Protein AF-A0A4P9Z983-F1 (afdb_monomer_lite)

pLDDT: mean 76.2, std 17.09, range [39.03, 95.5]

Organism: NCBI:txid27322

Structure (mmCIF, N/CA/C/O backbone):
data_AF-A0A4P9Z983-F1
#
_entry.id   AF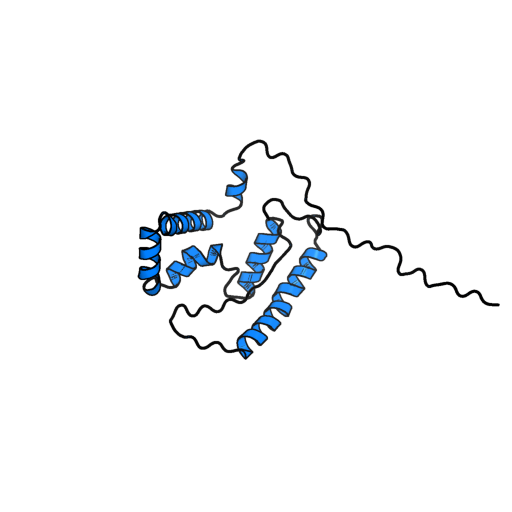-A0A4P9Z983-F1
#
loop_
_atom_site.group_PDB
_atom_site.id
_atom_site.type_symbol
_atom_site.label_atom_id
_atom_site.label_alt_id
_atom_site.label_comp_id
_atom_site.label_asym_id
_atom_site.label_entity_id
_atom_site.label_seq_id
_atom_site.pdbx_PDB_ins_code
_atom_site.Cartn_x
_atom_site.Cartn_y
_atom_site.Cartn_z
_atom_site.occupancy
_atom_site.B_iso_or_equiv
_atom_site.auth_seq_id
_atom_site.auth_comp_id
_atom_site.auth_asym_id
_atom_site.auth_atom_id
_atom_site.pdbx_PDB_model_num
ATOM 1 N N . MET A 1 1 ? -63.988 -16.733 -5.790 1.00 39.03 1 MET A N 1
ATOM 2 C CA . MET A 1 1 ? -62.713 -17.478 -5.628 1.00 39.03 1 MET A CA 1
ATOM 3 C C . MET A 1 1 ? -61.819 -17.042 -6.782 1.00 39.03 1 MET A C 1
ATOM 5 O O . MET A 1 1 ? -62.292 -17.115 -7.896 1.00 39.03 1 MET A O 1
ATOM 9 N N . SER A 1 2 ? -60.617 -16.489 -6.663 1.00 41.75 2 SER A N 1
ATOM 10 C CA . SER A 1 2 ? -59.683 -16.289 -5.558 1.00 41.75 2 SER A CA 1
ATOM 11 C C . SER A 1 2 ? -58.931 -14.974 -5.827 1.00 41.75 2 SER A C 1
ATOM 13 O O . SER A 1 2 ? -58.562 -14.690 -6.964 1.00 41.75 2 SER A O 1
ATOM 15 N N . SER A 1 3 ? -58.760 -14.163 -4.784 1.00 39.66 3 SER A N 1
ATOM 16 C CA . SER A 1 3 ? -58.059 -12.879 -4.794 1.00 39.66 3 SER A CA 1
ATOM 17 C C . SER A 1 3 ? -56.552 -13.102 -4.930 1.00 39.66 3 SER A C 1
ATOM 19 O O . SER A 1 3 ? -55.942 -13.719 -4.059 1.00 39.66 3 SER A O 1
ATOM 21 N N . ASN A 1 4 ? -55.942 -12.550 -5.978 1.00 44.91 4 ASN A N 1
ATOM 22 C CA . ASN A 1 4 ? -54.494 -12.534 -6.158 1.00 44.91 4 ASN A CA 1
ATOM 23 C C . ASN A 1 4 ? -53.888 -11.482 -5.209 1.00 44.91 4 ASN A C 1
ATOM 25 O O . ASN A 1 4 ? -54.002 -10.283 -5.456 1.00 44.91 4 ASN A O 1
ATOM 29 N N . LYS A 1 5 ? -53.321 -11.910 -4.074 1.00 44.22 5 LYS A N 1
ATOM 30 C CA . LYS A 1 5 ? -52.575 -11.022 -3.168 1.00 44.22 5 LYS A CA 1
ATOM 31 C C . LYS A 1 5 ? -51.132 -10.896 -3.673 1.00 44.22 5 LYS A C 1
ATOM 33 O O . LYS A 1 5 ? -50.443 -11.915 -3.711 1.00 44.22 5 LYS A O 1
ATOM 38 N N . PRO A 1 6 ? -50.637 -9.696 -4.019 1.00 40.16 6 PRO A N 1
ATOM 39 C CA . PRO A 1 6 ? -49.218 -9.513 -4.273 1.00 40.16 6 PRO A CA 1
ATOM 40 C C . PRO A 1 6 ? -48.410 -9.673 -2.978 1.00 40.16 6 PRO A C 1
ATOM 42 O O . PRO A 1 6 ? -48.787 -9.212 -1.900 1.00 40.16 6 PRO A O 1
ATOM 45 N N . ASN A 1 7 ? -47.300 -10.386 -3.135 1.00 43.25 7 ASN A N 1
ATOM 46 C CA . ASN A 1 7 ? -46.375 -10.869 -2.123 1.00 43.25 7 ASN A CA 1
ATOM 47 C C . ASN A 1 7 ? -45.709 -9.696 -1.370 1.00 43.25 7 ASN A C 1
ATOM 49 O O . ASN A 1 7 ? -44.891 -8.970 -1.931 1.00 43.25 7 ASN A O 1
ATOM 53 N N . SER A 1 8 ? -46.053 -9.500 -0.097 1.00 42.09 8 SER A N 1
ATOM 54 C CA . SER A 1 8 ? -45.668 -8.341 0.724 1.00 42.09 8 SER A CA 1
ATOM 55 C C . SER A 1 8 ? -44.275 -8.434 1.375 1.00 42.09 8 SER A C 1
ATOM 57 O O . SER A 1 8 ? -44.054 -7.828 2.419 1.00 42.09 8 SER A O 1
ATOM 59 N N . TYR A 1 9 ? -43.322 -9.170 0.792 1.00 41.03 9 TYR A N 1
ATOM 60 C CA . TYR A 1 9 ? -41.984 -9.376 1.386 1.00 41.03 9 TYR A CA 1
ATOM 61 C C . TYR A 1 9 ? -40.867 -8.487 0.810 1.00 41.03 9 TYR A C 1
ATOM 63 O O . TYR A 1 9 ? -39.710 -8.653 1.181 1.00 41.03 9 TYR A O 1
ATOM 71 N N . LEU A 1 10 ? -41.185 -7.527 -0.066 1.00 42.94 10 LEU A N 1
ATOM 72 C CA . LEU A 1 10 ? -40.202 -6.570 -0.610 1.00 42.94 10 LEU A CA 1
ATOM 73 C C . LEU A 1 10 ? -40.388 -5.133 -0.107 1.00 42.94 10 LEU A C 1
ATOM 75 O O . LEU A 1 10 ? -39.680 -4.227 -0.540 1.00 42.94 10 LEU A O 1
ATOM 79 N N . ALA A 1 11 ? -41.303 -4.912 0.834 1.00 41.16 11 ALA A N 1
ATOM 80 C CA . ALA A 1 11 ? -41.384 -3.646 1.536 1.00 41.16 11 ALA A CA 1
ATOM 81 C C . ALA A 1 11 ? -40.463 -3.693 2.760 1.00 41.16 11 ALA A C 1
ATOM 83 O O . ALA A 1 11 ? -40.640 -4.527 3.645 1.00 41.16 11 ALA A O 1
ATOM 84 N N . ASN A 1 12 ? -39.554 -2.721 2.832 1.00 43.03 12 ASN A N 1
ATOM 85 C CA . ASN A 1 12 ? -38.883 -2.267 4.050 1.00 43.03 12 ASN A CA 1
ATOM 86 C C . ASN A 1 12 ? -37.489 -2.844 4.366 1.00 43.03 12 ASN A C 1
ATOM 88 O O . ASN A 1 12 ? -37.246 -3.400 5.432 1.00 43.03 12 ASN A O 1
ATOM 92 N N . LYS A 1 13 ? -36.525 -2.577 3.482 1.00 41.12 13 LYS A N 1
ATOM 93 C CA . LYS A 1 13 ? -35.198 -2.103 3.906 1.00 41.12 13 LYS A CA 1
ATOM 94 C C . LYS A 1 13 ? -34.770 -1.005 2.941 1.00 41.12 13 LYS A C 1
ATOM 96 O O . LYS A 1 13 ? -34.145 -1.288 1.925 1.00 41.12 13 LYS A O 1
ATOM 101 N N . SER A 1 14 ? -35.138 0.243 3.235 1.00 44.22 14 SER A N 1
ATOM 102 C CA . SER A 1 14 ? -34.421 1.380 2.656 1.00 44.22 14 SER A CA 1
ATOM 103 C C . SER A 1 14 ? -32.939 1.148 2.928 1.00 44.22 14 SER A C 1
ATOM 105 O O . SER A 1 14 ? -32.549 1.004 4.088 1.00 44.22 14 SER A O 1
ATOM 107 N N . ALA A 1 15 ? -32.137 1.026 1.871 1.00 48.19 15 ALA A N 1
ATOM 108 C CA . ALA A 1 15 ? -30.692 1.086 1.999 1.00 48.19 15 ALA A CA 1
ATOM 109 C C . ALA A 1 15 ? -30.388 2.380 2.759 1.00 48.19 15 ALA A C 1
ATOM 111 O O . ALA A 1 15 ? -30.801 3.453 2.319 1.00 48.19 15 ALA A O 1
ATOM 112 N N . ALA A 1 16 ? -29.795 2.263 3.948 1.00 58.09 16 ALA A N 1
ATOM 113 C CA . ALA A 1 16 ? -29.437 3.423 4.744 1.00 58.09 16 ALA A CA 1
ATOM 114 C C . ALA A 1 16 ? -28.540 4.309 3.877 1.00 58.09 16 ALA A C 1
ATOM 116 O O . ALA A 1 16 ? -27.490 3.87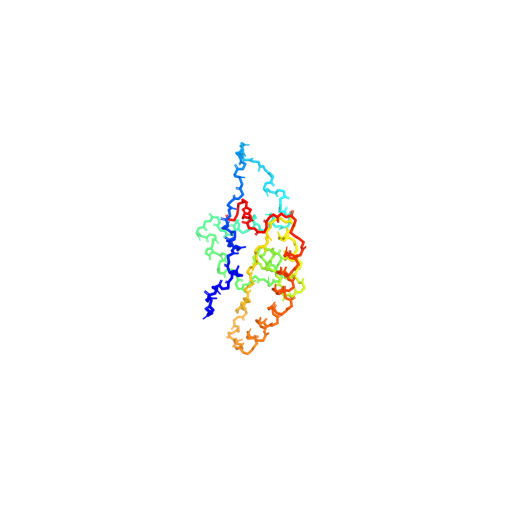0 3.407 1.00 58.09 16 ALA A O 1
ATOM 117 N N . THR A 1 17 ? -29.002 5.520 3.585 1.00 55.12 17 THR A N 1
ATOM 118 C CA . THR A 1 17 ? -28.214 6.483 2.826 1.00 55.12 17 THR A CA 1
ATOM 119 C C . THR A 1 17 ? -26.964 6.790 3.651 1.00 55.12 17 THR A C 1
ATOM 121 O O . THR A 1 17 ? -27.095 7.004 4.857 1.00 55.12 17 THR A O 1
ATOM 124 N N . PRO A 1 18 ? -25.753 6.797 3.069 1.00 59.06 18 PRO A N 1
ATOM 125 C CA . PRO A 1 18 ? -24.571 7.217 3.806 1.00 59.06 18 PRO A CA 1
ATOM 126 C C . PRO A 1 18 ? -24.802 8.630 4.342 1.00 59.06 18 PRO A C 1
ATOM 128 O O . PRO A 1 18 ? -25.139 9.552 3.594 1.00 59.06 18 PRO A O 1
ATOM 131 N N . HIS A 1 19 ? -24.660 8.788 5.652 1.00 60.00 19 HIS A N 1
ATOM 132 C CA . HIS A 1 19 ? -24.838 10.060 6.330 1.00 60.00 19 HIS A CA 1
ATOM 133 C C . HIS A 1 19 ? -23.489 10.477 6.906 1.00 60.00 19 HIS A C 1
ATOM 135 O O . HIS A 1 19 ? -22.808 9.704 7.581 1.00 60.00 19 HIS A O 1
ATOM 141 N N . LEU A 1 20 ? -23.078 11.710 6.603 1.00 56.22 20 LEU A N 1
ATOM 142 C CA . LEU A 1 20 ? -21.8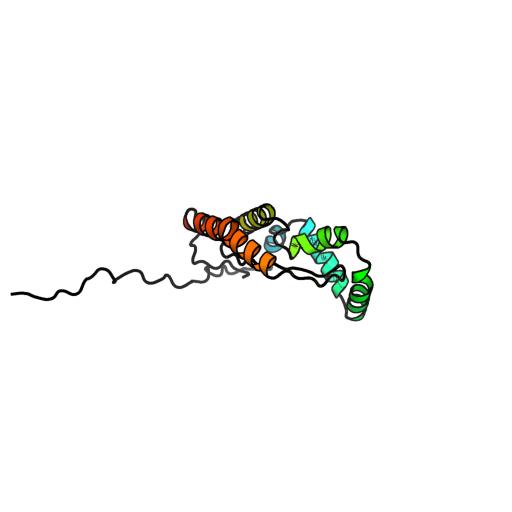71 12.286 7.184 1.00 56.22 20 LEU A CA 1
ATOM 143 C C . LEU A 1 20 ? -22.010 12.276 8.705 1.00 56.22 20 LEU A C 1
ATOM 145 O O . LEU A 1 20 ? -23.064 12.646 9.233 1.00 56.22 20 LEU A O 1
ATOM 149 N N . ALA A 1 21 ? -20.947 11.881 9.406 1.00 58.00 21 ALA A N 1
ATOM 150 C CA . ALA A 1 21 ? -20.913 12.033 10.850 1.00 58.00 21 ALA A CA 1
ATOM 151 C C . ALA A 1 21 ? -21.234 13.492 11.225 1.00 58.00 21 ALA A C 1
ATOM 153 O O . ALA A 1 21 ? -20.797 14.404 10.510 1.00 58.00 21 ALA A O 1
ATOM 154 N N . PRO A 1 22 ? -21.989 13.743 12.315 1.00 54.72 22 PRO A N 1
ATOM 155 C CA . PRO A 1 22 ? -22.231 15.097 12.789 1.00 54.72 22 PRO A CA 1
ATOM 156 C C . PRO A 1 22 ? -20.896 15.831 12.890 1.00 54.72 22 PRO A C 1
ATOM 158 O O . PRO A 1 22 ? -19.998 15.401 13.614 1.00 54.72 22 PRO A O 1
ATOM 161 N N . ARG A 1 23 ? -20.740 16.909 12.115 1.00 46.50 23 ARG A N 1
ATOM 162 C CA . ARG A 1 23 ? -19.533 17.734 12.142 1.00 46.50 23 ARG A CA 1
ATOM 163 C C . ARG A 1 23 ? -19.455 18.358 13.528 1.00 46.50 23 ARG A C 1
ATOM 165 O O . ARG A 1 23 ? -20.125 19.358 13.786 1.00 46.50 23 ARG A O 1
ATOM 172 N N . GLU A 1 24 ? -18.660 17.778 14.425 1.00 52.31 24 GLU A N 1
ATOM 173 C CA . GLU A 1 24 ? -18.293 18.483 15.644 1.00 52.31 24 GLU A CA 1
ATOM 174 C C . GLU A 1 24 ? -17.698 19.826 15.215 1.00 52.31 24 GLU A C 1
ATOM 176 O O . GLU A 1 24 ? -16.837 19.902 14.330 1.00 52.31 24 GLU A O 1
ATOM 181 N N . LYS A 1 25 ? -18.221 20.918 15.779 1.00 43.81 25 LYS A N 1
ATOM 182 C CA . LYS A 1 25 ? -17.648 22.248 15.593 1.00 43.81 25 LYS A CA 1
ATOM 183 C C . LYS A 1 25 ? -16.244 22.205 16.193 1.00 43.81 25 LYS A C 1
ATOM 185 O O . LYS A 1 25 ? -16.074 22.437 17.384 1.00 43.81 25 LYS A O 1
ATOM 190 N N . HIS A 1 26 ? -15.246 21.870 15.380 1.00 47.31 26 HIS A N 1
ATOM 191 C CA . HIS A 1 26 ? -13.845 21.922 15.770 1.00 47.31 26 HIS A CA 1
ATOM 192 C C . HIS A 1 26 ? -13.470 23.386 16.009 1.00 47.31 26 HIS A C 1
ATOM 194 O O . HIS A 1 26 ? -13.085 24.121 15.103 1.00 47.31 26 HIS A O 1
ATOM 200 N N . THR A 1 27 ? -13.643 23.833 17.248 1.00 47.31 27 THR A N 1
ATOM 201 C CA . THR A 1 27 ? -13.095 25.086 17.749 1.00 47.31 27 THR A CA 1
ATOM 202 C C . THR A 1 27 ? -11.581 24.909 17.879 1.00 47.31 27 THR A C 1
ATOM 204 O O . THR A 1 27 ? -11.112 24.213 18.781 1.00 47.31 27 THR A O 1
ATOM 207 N N . GLY A 1 28 ? -10.834 25.516 16.954 1.00 52.75 28 GLY A N 1
ATOM 208 C CA . GLY A 1 28 ? -9.369 25.556 16.938 1.00 52.75 28 GLY A CA 1
ATOM 209 C C . GLY A 1 28 ? -8.704 24.386 16.204 1.00 52.75 28 GLY A C 1
ATOM 210 O O . GLY A 1 28 ? -9.207 23.264 16.205 1.00 52.75 28 GLY A O 1
ATOM 211 N N . LEU A 1 29 ? -7.546 24.661 15.587 1.00 51.50 29 LEU A N 1
ATOM 212 C CA . LEU A 1 29 ? -6.591 23.660 15.092 1.00 51.50 29 LEU A CA 1
ATOM 213 C C . LEU A 1 29 ? -6.148 22.779 16.272 1.00 51.50 29 LEU A C 1
ATOM 215 O O . LEU A 1 29 ? -5.144 23.050 16.926 1.00 51.50 29 LEU A O 1
ATOM 219 N N . LYS A 1 30 ? -6.926 21.747 16.606 1.00 55.62 30 LYS A N 1
ATOM 220 C CA . LYS A 1 30 ? -6.529 20.788 17.633 1.00 55.62 30 LYS A CA 1
ATOM 221 C C . LYS A 1 30 ? -5.393 19.944 17.065 1.00 55.62 30 LYS A C 1
ATOM 223 O O . LYS A 1 30 ? -5.578 19.214 16.094 1.00 55.62 30 LYS A O 1
ATOM 228 N N . ALA A 1 31 ? -4.234 19.993 17.717 1.00 60.62 31 ALA A N 1
ATOM 229 C CA . ALA A 1 31 ? -3.085 19.125 17.446 1.00 60.62 31 ALA A CA 1
ATOM 230 C C . ALA A 1 31 ? -3.390 17.615 17.616 1.00 60.62 31 ALA A C 1
ATOM 232 O O . ALA A 1 31 ? -2.515 16.779 17.410 1.00 60.62 31 ALA A O 1
ATOM 233 N N . ASP A 1 32 ? -4.628 17.247 17.962 1.00 67.69 32 ASP A N 1
ATOM 234 C CA . ASP A 1 32 ? -5.096 15.865 18.076 1.00 67.69 32 ASP A CA 1
ATOM 235 C C . ASP A 1 32 ? -4.999 15.079 16.759 1.00 67.69 32 ASP A C 1
ATOM 237 O O . ASP A 1 32 ? -4.848 13.862 16.802 1.00 67.69 32 ASP A O 1
ATOM 241 N N . PHE A 1 33 ? -4.997 15.742 15.595 1.00 68.06 33 PHE A N 1
ATOM 242 C CA . PHE A 1 33 ? -4.733 15.069 14.316 1.00 68.06 33 PHE A CA 1
ATOM 243 C C . PHE A 1 33 ? -3.313 14.483 14.249 1.00 68.06 33 PHE A C 1
ATOM 245 O O . PHE A 1 33 ? -3.126 13.362 13.786 1.00 68.06 33 PHE A O 1
ATOM 252 N N . LEU A 1 34 ? -2.311 15.199 14.774 1.00 69.94 34 LEU A N 1
ATOM 253 C CA . LEU A 1 34 ? -0.914 14.746 14.765 1.00 69.94 34 LEU A CA 1
ATOM 254 C C . LEU A 1 34 ? -0.688 13.540 15.687 1.00 69.94 34 LEU A C 1
ATOM 256 O O . LEU A 1 34 ? 0.193 12.730 15.416 1.00 69.94 34 LEU A O 1
ATOM 260 N N . LYS A 1 35 ? -1.513 13.377 16.732 1.00 75.44 35 LYS A N 1
ATOM 261 C CA . LYS A 1 35 ? -1.457 12.217 17.641 1.00 75.44 35 LYS A CA 1
ATOM 262 C C . LYS A 1 35 ? -1.865 10.902 16.974 1.00 75.44 35 LYS A C 1
ATOM 264 O O . LYS A 1 35 ? -1.590 9.843 17.523 1.00 75.44 35 LYS A O 1
ATOM 269 N N . GLN A 1 36 ? -2.524 10.958 15.816 1.00 74.62 36 GLN A N 1
ATOM 270 C CA . GLN A 1 36 ? -2.923 9.763 15.068 1.00 74.62 36 GLN A CA 1
ATOM 271 C C . GLN A 1 36 ? -1.772 9.151 14.261 1.00 74.62 36 GLN A C 1
ATOM 273 O O . GLN A 1 36 ? -1.930 8.057 13.722 1.00 74.62 36 GLN A O 1
ATOM 278 N N . PHE A 1 37 ? -0.644 9.858 14.146 1.00 77.38 37 PHE A N 1
ATOM 279 C CA . PHE A 1 37 ? 0.527 9.404 13.407 1.00 77.38 37 PHE A CA 1
ATOM 280 C C . PHE A 1 37 ? 1.616 8.928 14.356 1.00 77.38 37 PHE A C 1
ATOM 282 O O . PHE A 1 37 ? 1.869 9.505 15.414 1.00 77.38 37 PHE A O 1
ATOM 289 N N . THR A 1 38 ? 2.317 7.887 13.935 1.00 83.44 38 THR A N 1
ATOM 290 C CA . THR A 1 38 ? 3.545 7.452 14.589 1.00 83.44 38 THR A CA 1
ATOM 291 C C . THR A 1 38 ? 4.673 8.449 14.315 1.00 83.44 38 THR A C 1
ATOM 293 O O . THR A 1 38 ? 4.720 9.107 13.272 1.00 83.44 38 THR A O 1
ATOM 296 N N . ILE A 1 39 ? 5.652 8.524 15.221 1.00 85.50 39 ILE A N 1
ATOM 297 C CA . ILE A 1 39 ? 6.850 9.366 15.041 1.00 85.50 39 ILE A CA 1
ATOM 298 C C . ILE A 1 39 ? 7.577 9.016 13.731 1.00 85.50 39 ILE A C 1
ATOM 300 O O . ILE A 1 39 ? 8.065 9.901 13.032 1.00 85.50 39 ILE A O 1
ATOM 304 N N . SER A 1 40 ? 7.598 7.733 13.352 1.00 83.94 40 SER A N 1
ATOM 305 C CA . SER A 1 40 ? 8.205 7.298 12.090 1.00 83.94 40 SER A CA 1
ATOM 306 C C . SER A 1 40 ? 7.476 7.848 10.859 1.00 83.94 40 SER A C 1
ATOM 308 O O . SER A 1 40 ? 8.135 8.147 9.863 1.00 83.94 40 SER A O 1
ATOM 310 N N . GLU A 1 41 ? 6.148 7.972 10.892 1.00 85.19 41 GLU A N 1
ATOM 311 C CA . GLU A 1 41 ? 5.369 8.564 9.794 1.00 85.19 41 GLU A CA 1
ATOM 312 C C . GLU A 1 41 ? 5.595 10.075 9.725 1.00 85.19 41 GLU A C 1
ATOM 314 O O . GLU A 1 41 ? 5.813 10.612 8.644 1.00 85.19 41 GLU A O 1
ATOM 319 N N . LEU A 1 42 ? 5.648 10.755 10.872 1.00 88.25 42 LEU A N 1
ATOM 320 C CA . LEU A 1 42 ? 5.949 12.190 10.947 1.00 88.25 42 LEU A CA 1
ATOM 321 C C . LEU A 1 42 ? 7.327 12.521 10.356 1.00 88.25 42 LEU A C 1
ATOM 323 O O . LEU A 1 42 ? 7.453 13.447 9.556 1.00 88.25 42 LEU A O 1
ATOM 327 N N . ILE A 1 43 ? 8.349 11.727 10.689 1.00 90.25 43 ILE A N 1
ATOM 328 C CA . ILE A 1 43 ? 9.688 11.859 10.097 1.00 90.25 43 ILE A CA 1
ATOM 329 C C . ILE A 1 43 ? 9.631 11.630 8.582 1.00 90.25 43 ILE A C 1
ATOM 331 O O . ILE A 1 43 ? 10.237 12.382 7.821 1.00 90.25 43 ILE A O 1
ATOM 335 N N . SER A 1 44 ? 8.869 10.632 8.134 1.00 89.69 44 SER A N 1
ATOM 336 C CA . SER A 1 44 ? 8.687 10.352 6.707 1.00 89.69 44 SER A CA 1
ATOM 337 C C . SER A 1 44 ? 8.072 11.552 5.977 1.00 89.69 44 SER A C 1
ATOM 339 O O . SER A 1 44 ? 8.606 11.996 4.961 1.00 89.69 44 SER A O 1
ATOM 341 N N . PHE A 1 45 ? 7.008 12.148 6.527 1.00 90.06 45 PHE A N 1
ATOM 342 C CA . PHE A 1 45 ? 6.390 13.359 5.977 1.00 90.06 45 PHE A CA 1
ATOM 343 C C . PHE A 1 45 ? 7.348 14.547 5.931 1.00 90.06 45 PHE A C 1
ATOM 345 O O . PHE A 1 45 ? 7.364 15.273 4.938 1.00 90.06 45 PHE A O 1
ATOM 352 N N . MET A 1 46 ? 8.182 14.721 6.958 1.00 91.50 46 MET A N 1
ATOM 353 C CA . MET A 1 46 ? 9.206 15.764 6.974 1.00 91.50 46 MET A CA 1
ATOM 354 C C . MET A 1 46 ? 10.188 15.599 5.806 1.00 91.50 46 MET A C 1
ATOM 356 O O . MET A 1 46 ? 10.413 16.553 5.063 1.00 91.50 46 MET A O 1
ATOM 360 N N . PHE A 1 47 ? 10.736 14.398 5.596 1.00 91.38 47 PHE A N 1
ATOM 361 C CA . PHE A 1 47 ? 11.667 14.145 4.489 1.00 91.38 47 PHE A CA 1
ATOM 362 C C . PHE A 1 47 ? 11.016 14.338 3.120 1.00 91.38 47 PHE A C 1
ATOM 364 O O . PHE A 1 47 ? 11.614 14.947 2.237 1.00 91.38 47 PHE A O 1
ATOM 371 N N . MET A 1 48 ? 9.773 13.892 2.949 1.00 88.88 48 MET A N 1
ATOM 372 C CA . MET A 1 48 ? 9.042 14.101 1.698 1.00 88.88 48 MET A CA 1
ATOM 373 C C . MET A 1 48 ? 8.770 15.585 1.439 1.00 88.88 48 MET A C 1
ATOM 375 O O . MET A 1 48 ? 8.919 16.045 0.307 1.00 88.88 48 MET A O 1
ATOM 379 N N . GLY A 1 49 ? 8.460 16.354 2.486 1.00 92.06 49 GLY A N 1
ATOM 380 C CA . GLY A 1 49 ? 8.351 17.810 2.409 1.00 92.06 49 GLY A CA 1
ATOM 381 C C . GLY A 1 49 ? 9.668 18.472 1.994 1.00 92.06 49 GLY A C 1
ATOM 382 O O . GLY A 1 49 ? 9.677 19.330 1.115 1.00 92.06 49 GLY A O 1
ATOM 383 N N . LEU A 1 50 ? 10.800 18.026 2.547 1.00 92.62 50 LEU A N 1
ATOM 384 C CA . LEU A 1 50 ? 12.124 18.529 2.164 1.00 92.62 50 LEU A CA 1
ATOM 385 C C . LEU A 1 50 ? 12.458 18.218 0.698 1.00 92.62 50 LEU A C 1
ATOM 387 O O . LEU A 1 50 ? 12.917 19.102 -0.023 1.00 92.62 50 LEU A O 1
ATOM 391 N N . CYS A 1 51 ? 12.172 17.002 0.228 1.00 91.31 51 CYS A N 1
ATOM 392 C CA . CYS A 1 51 ? 12.391 16.603 -1.167 1.00 91.31 51 CYS A CA 1
ATOM 393 C C . CYS A 1 51 ? 11.491 17.346 -2.169 1.00 91.31 51 CYS A C 1
ATOM 395 O O . CYS A 1 51 ? 11.781 17.351 -3.365 1.00 91.31 51 CYS A O 1
ATOM 397 N N . THR A 1 52 ? 10.407 17.972 -1.705 1.00 92.44 52 THR A N 1
ATOM 398 C CA . THR A 1 52 ? 9.411 18.653 -2.550 1.00 92.44 52 THR A CA 1
ATOM 399 C C . THR A 1 52 ? 9.338 20.165 -2.313 1.00 92.44 52 THR A C 1
ATOM 401 O O . THR A 1 52 ? 8.491 20.832 -2.901 1.00 92.44 52 THR A O 1
ATOM 404 N N . ILE A 1 53 ? 10.252 20.732 -1.514 1.00 95.19 53 ILE A N 1
ATOM 405 C CA . ILE A 1 53 ? 10.184 22.126 -1.045 1.00 95.19 53 ILE A CA 1
ATOM 406 C C . ILE A 1 53 ? 10.134 23.165 -2.175 1.00 95.19 53 ILE A C 1
ATOM 408 O O . ILE A 1 53 ? 9.468 24.191 -2.059 1.00 95.19 53 ILE A O 1
ATOM 412 N N . ASN A 1 54 ? 10.842 22.920 -3.278 1.00 94.88 54 ASN A N 1
ATOM 413 C CA . ASN A 1 54 ? 10.816 23.766 -4.463 1.00 94.88 54 ASN A CA 1
ATOM 414 C C . ASN A 1 54 ? 11.149 22.954 -5.724 1.00 94.88 54 ASN A C 1
ATOM 416 O O . ASN A 1 54 ? 11.668 21.838 -5.662 1.00 94.88 54 ASN A O 1
ATOM 420 N N . LYS A 1 55 ? 10.860 23.536 -6.894 1.00 94.69 55 LYS A N 1
ATOM 421 C CA . LYS A 1 55 ? 11.072 22.880 -8.192 1.00 94.69 55 LYS A CA 1
ATOM 422 C C . LYS A 1 55 ? 12.533 22.438 -8.419 1.00 94.69 55 LYS A C 1
ATOM 424 O O . LYS A 1 55 ? 12.710 21.311 -8.873 1.00 94.69 55 LYS A O 1
ATOM 429 N N . PRO A 1 56 ? 13.573 23.242 -8.112 1.00 95.50 56 PRO A N 1
ATOM 430 C CA . PRO A 1 56 ? 14.965 22.801 -8.249 1.00 95.50 56 PRO A CA 1
ATOM 431 C C . PRO A 1 56 ? 15.329 21.575 -7.402 1.00 95.50 56 PRO A C 1
ATOM 433 O O . PRO A 1 56 ? 15.917 20.633 -7.929 1.00 95.50 56 PRO A O 1
ATOM 436 N N . VAL A 1 57 ? 14.955 21.563 -6.119 1.00 94.19 57 VAL A N 1
ATOM 437 C CA . VAL A 1 57 ? 15.222 20.438 -5.208 1.00 94.19 57 VAL A CA 1
ATOM 438 C C . VAL A 1 57 ? 14.485 19.192 -5.680 1.00 94.19 57 VAL A C 1
ATOM 440 O O . VAL A 1 57 ? 15.096 18.134 -5.786 1.00 94.19 57 VAL A O 1
ATOM 443 N N . LEU A 1 58 ? 13.219 19.327 -6.080 1.00 93.56 58 LEU A N 1
ATOM 444 C CA . LEU A 1 58 ? 12.450 18.217 -6.636 1.00 93.56 58 LEU A CA 1
ATOM 445 C C . LEU A 1 58 ? 13.122 17.624 -7.884 1.00 93.56 58 LEU A C 1
ATOM 447 O O . LEU A 1 58 ? 13.270 16.411 -7.992 1.00 93.56 58 LEU A O 1
ATOM 451 N N . GLN A 1 59 ? 13.572 18.467 -8.817 1.00 94.00 59 GLN A N 1
ATOM 452 C CA . GLN A 1 59 ? 14.273 18.020 -10.028 1.00 94.00 59 GLN A CA 1
ATOM 453 C C . GLN A 1 59 ? 15.599 17.320 -9.709 1.00 94.00 59 GLN A C 1
ATOM 455 O O . GLN A 1 59 ? 15.952 16.341 -10.368 1.00 94.00 59 GLN A O 1
ATOM 460 N N . LEU A 1 60 ? 16.322 17.789 -8.690 1.00 94.50 60 LEU A N 1
ATOM 461 C CA . LEU A 1 60 ? 17.524 17.121 -8.200 1.00 94.50 60 LEU A CA 1
ATOM 462 C C . LEU A 1 60 ? 17.190 15.748 -7.601 1.00 94.50 60 LEU A C 1
ATOM 464 O O . LEU A 1 60 ? 17.822 14.760 -7.966 1.00 94.50 60 LEU A O 1
ATOM 468 N N . CYS A 1 61 ? 16.175 15.668 -6.739 1.00 91.56 61 CYS A N 1
ATOM 469 C CA . CYS A 1 61 ? 15.725 14.415 -6.137 1.00 91.56 61 CYS A CA 1
ATOM 470 C C . CYS A 1 61 ? 15.277 13.397 -7.195 1.00 91.56 61 CYS A C 1
ATOM 472 O O . CYS A 1 61 ? 15.656 12.237 -7.093 1.00 91.56 61 CYS A O 1
ATOM 474 N N . ILE A 1 62 ? 14.555 13.821 -8.240 1.00 90.12 62 ILE A N 1
ATOM 475 C CA . ILE A 1 62 ? 14.147 12.947 -9.355 1.00 90.12 62 ILE A CA 1
ATOM 476 C C . ILE A 1 62 ? 15.369 12.352 -10.066 1.00 90.12 62 ILE A C 1
ATOM 478 O O . ILE A 1 62 ? 15.390 11.160 -10.358 1.00 90.12 62 ILE A O 1
ATOM 482 N N . LYS A 1 63 ? 16.408 13.156 -10.317 1.00 91.12 63 LYS A N 1
ATOM 483 C CA . LYS A 1 63 ? 17.652 12.671 -10.939 1.00 91.12 63 LYS A CA 1
ATOM 484 C C . LYS A 1 63 ? 18.456 11.753 -10.022 1.00 91.12 63 LYS A C 1
ATOM 486 O O . LYS A 1 63 ? 19.144 10.865 -10.513 1.00 91.12 63 LYS A O 1
ATOM 491 N N . LEU A 1 64 ? 18.388 11.977 -8.711 1.00 90.62 64 LEU A N 1
ATOM 492 C CA . LEU A 1 64 ? 19.082 11.163 -7.717 1.00 90.62 64 LEU A CA 1
ATOM 493 C C . LEU A 1 64 ? 18.344 9.850 -7.420 1.00 90.62 64 LEU A C 1
ATOM 495 O O . LEU A 1 64 ? 18.978 8.882 -7.011 1.00 90.62 64 LEU A O 1
ATOM 499 N N . PHE A 1 65 ? 17.030 9.801 -7.652 1.00 87.44 65 PHE A N 1
ATOM 500 C CA . PHE A 1 65 ? 16.161 8.675 -7.308 1.00 87.44 65 PHE A CA 1
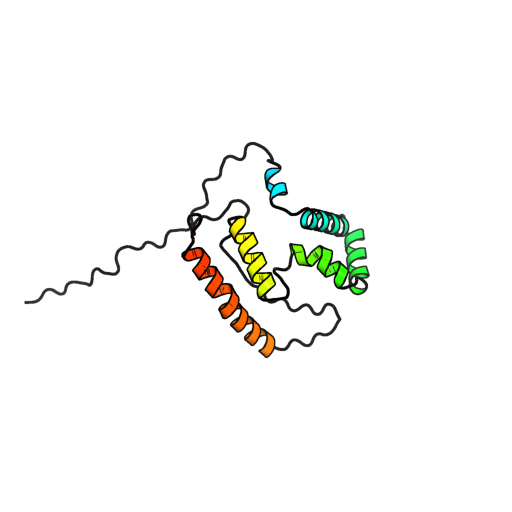ATOM 501 C C . PHE A 1 65 ? 16.664 7.299 -7.786 1.00 87.44 65 PHE A C 1
ATOM 503 O O . PHE A 1 65 ? 16.660 6.382 -6.968 1.00 87.44 65 PHE A O 1
ATOM 510 N N . PRO A 1 66 ? 17.188 7.127 -9.021 1.00 86.50 66 PRO A N 1
ATOM 511 C CA . PRO A 1 66 ? 17.708 5.834 -9.484 1.00 86.50 66 PRO A CA 1
ATOM 512 C C . PRO A 1 66 ? 18.898 5.299 -8.673 1.00 86.50 66 PRO A C 1
ATOM 514 O O . PRO A 1 66 ? 19.199 4.111 -8.730 1.00 86.50 66 PRO A O 1
ATOM 517 N N . TYR A 1 67 ? 19.588 6.168 -7.931 1.00 89.19 67 TYR A N 1
ATOM 518 C CA . TYR A 1 67 ? 20.739 5.816 -7.099 1.00 89.19 67 TYR A CA 1
ATOM 519 C C . TYR A 1 67 ? 20.363 5.602 -5.629 1.00 89.19 67 TYR A C 1
ATOM 521 O O . TYR A 1 67 ? 21.224 5.256 -4.819 1.00 89.19 67 TYR A O 1
ATOM 529 N N . VAL A 1 68 ? 19.099 5.823 -5.259 1.00 87.69 68 VAL A N 1
ATOM 530 C CA . VAL A 1 68 ? 18.635 5.640 -3.884 1.00 87.69 68 VAL A CA 1
ATOM 531 C C . VAL A 1 68 ? 18.423 4.146 -3.623 1.00 87.69 68 VAL A C 1
ATOM 533 O O . VAL A 1 68 ? 17.641 3.503 -4.323 1.00 87.69 68 VAL A O 1
ATOM 536 N N . PRO A 1 69 ? 19.064 3.565 -2.595 1.00 88.00 69 PRO A N 1
ATOM 537 C CA . PRO A 1 69 ? 18.865 2.160 -2.270 1.00 88.00 69 PRO A CA 1
ATOM 538 C C . PRO A 1 69 ? 17.413 1.862 -1.871 1.00 88.00 69 PRO A C 1
ATOM 540 O O . PRO A 1 69 ? 16.826 2.574 -1.053 1.00 88.00 69 PRO A O 1
ATOM 543 N N . MET A 1 70 ? 16.865 0.740 -2.350 1.00 85.31 70 MET A N 1
ATOM 544 C CA . MET A 1 70 ? 15.514 0.280 -1.988 1.00 85.31 70 MET A CA 1
ATOM 545 C C . MET A 1 70 ? 15.234 0.243 -0.474 1.00 85.31 70 MET A C 1
ATOM 547 O O . MET A 1 70 ? 14.137 0.639 -0.085 1.00 85.31 70 MET A O 1
ATOM 551 N N . PRO A 1 71 ? 16.171 -0.152 0.416 1.00 88.56 71 PRO A N 1
ATOM 552 C CA . PRO A 1 71 ? 15.928 -0.101 1.860 1.00 88.56 71 PRO A CA 1
ATOM 553 C C . PRO A 1 71 ? 15.583 1.300 2.384 1.00 88.56 71 PRO A C 1
ATOM 555 O O . PRO A 1 71 ? 14.769 1.427 3.296 1.00 88.56 71 PRO A O 1
ATOM 558 N N . VAL A 1 72 ? 16.154 2.353 1.789 1.00 87.81 72 VAL A N 1
ATOM 559 C CA . VAL A 1 72 ? 15.866 3.748 2.160 1.00 87.81 72 VAL A CA 1
ATOM 560 C C . VAL A 1 72 ? 14.449 4.126 1.732 1.00 87.81 72 VAL A C 1
ATOM 562 O O . VAL A 1 72 ? 13.692 4.681 2.528 1.00 87.81 72 VAL A O 1
ATOM 565 N N . ILE A 1 73 ? 14.059 3.757 0.508 1.00 85.88 73 ILE A N 1
ATOM 566 C CA . ILE A 1 73 ? 12.706 3.992 -0.023 1.00 85.88 73 ILE A CA 1
ATOM 567 C C . ILE A 1 73 ? 11.668 3.255 0.830 1.00 85.88 73 ILE A C 1
ATOM 569 O O . ILE A 1 73 ? 10.673 3.849 1.246 1.00 85.88 73 ILE A O 1
ATOM 573 N N . LYS A 1 74 ? 11.927 1.990 1.175 1.00 83.69 74 LYS A N 1
ATOM 574 C CA . LYS A 1 74 ? 11.049 1.202 2.048 1.00 83.69 74 LYS A CA 1
ATOM 575 C C . LYS A 1 74 ? 10.924 1.812 3.449 1.00 83.69 74 LYS A C 1
ATOM 577 O O . LYS A 1 74 ? 9.840 1.846 4.026 1.00 83.69 74 LYS A O 1
ATOM 582 N N . ALA A 1 75 ? 12.016 2.334 4.006 1.00 84.62 75 ALA A N 1
ATOM 583 C CA . ALA A 1 75 ? 12.008 2.910 5.347 1.00 84.62 75 ALA A CA 1
ATOM 584 C C . ALA A 1 75 ? 11.245 4.242 5.444 1.00 84.62 75 ALA A C 1
ATOM 586 O O . ALA A 1 75 ? 10.638 4.495 6.491 1.00 84.62 75 ALA A O 1
ATOM 587 N N . LEU A 1 76 ? 11.296 5.070 4.392 1.00 84.56 76 LEU A N 1
ATOM 588 C CA . LEU A 1 76 ? 10.751 6.433 4.380 1.00 84.56 76 LEU A CA 1
ATOM 589 C C . LEU A 1 76 ? 9.403 6.552 3.656 1.00 84.56 76 LEU A C 1
ATOM 591 O O . LEU A 1 76 ? 8.536 7.280 4.114 1.00 84.56 76 LEU A O 1
ATOM 595 N N . ILE A 1 77 ? 9.201 5.865 2.532 1.00 83.31 77 ILE A N 1
ATOM 596 C CA . ILE A 1 77 ? 8.011 6.058 1.686 1.00 83.31 77 ILE A CA 1
ATOM 597 C C . ILE A 1 77 ? 6.988 4.943 1.901 1.00 83.31 77 ILE A C 1
ATOM 599 O O . ILE A 1 77 ? 5.804 5.232 2.085 1.00 83.31 77 ILE A O 1
ATOM 603 N N . TYR A 1 78 ? 7.425 3.678 1.940 1.00 81.06 78 TYR A N 1
ATOM 604 C CA . TYR A 1 78 ? 6.488 2.542 1.955 1.00 81.06 78 TYR A CA 1
ATOM 605 C C . TYR A 1 78 ? 5.585 2.544 3.188 1.00 81.06 78 TYR A C 1
ATOM 607 O O . TYR A 1 78 ? 4.418 2.199 3.085 1.00 81.06 78 TYR A O 1
ATOM 615 N N . LYS A 1 79 ? 6.074 3.010 4.340 1.00 76.69 79 LYS A N 1
ATOM 616 C CA . LYS A 1 79 ? 5.265 3.099 5.568 1.00 76.69 79 LYS A CA 1
ATOM 617 C C . LYS A 1 79 ? 4.046 4.015 5.444 1.00 76.69 79 LYS A C 1
ATOM 619 O O . LYS A 1 79 ? 3.081 3.840 6.184 1.00 76.69 79 LYS A O 1
ATOM 624 N N . VAL A 1 80 ? 4.131 5.015 4.569 1.00 82.06 80 VAL A N 1
ATOM 625 C CA . VAL A 1 80 ? 3.107 6.050 4.410 1.00 82.06 80 VAL A CA 1
ATOM 626 C C . VAL A 1 80 ? 2.214 5.762 3.206 1.00 82.06 80 VAL A C 1
ATOM 628 O O . VAL A 1 80 ? 1.007 5.966 3.289 1.00 82.06 80 VAL A O 1
ATOM 631 N N . TYR A 1 81 ? 2.793 5.286 2.101 1.00 83.56 81 TYR A N 1
ATOM 632 C CA . TYR A 1 81 ? 2.081 5.118 0.829 1.00 83.56 81 TYR A CA 1
ATOM 633 C C . TYR A 1 81 ? 1.701 3.676 0.494 1.00 83.56 81 TYR A C 1
ATOM 635 O O . TYR A 1 81 ? 0.813 3.466 -0.330 1.00 83.56 81 TYR A O 1
ATOM 643 N N . CYS A 1 82 ? 2.336 2.680 1.113 1.00 87.44 82 CYS A N 1
ATOM 644 C CA . CYS A 1 82 ? 2.092 1.274 0.811 1.00 87.44 82 CYS A CA 1
ATOM 645 C C . CYS A 1 82 ? 1.383 0.592 1.985 1.00 87.44 82 CYS A C 1
ATOM 647 O O . CYS A 1 82 ? 1.762 0.740 3.145 1.00 87.44 82 CYS A O 1
ATOM 649 N N . GLY A 1 83 ? 0.355 -0.203 1.677 1.00 84.25 83 GLY A N 1
ATOM 650 C CA . GLY A 1 83 ? -0.369 -0.979 2.687 1.00 84.25 83 GLY A CA 1
ATOM 651 C C . GLY A 1 83 ? 0.407 -2.187 3.222 1.00 84.25 83 GLY A C 1
ATOM 652 O O . GLY A 1 83 ? 0.026 -2.738 4.251 1.00 84.25 83 GLY A O 1
ATOM 653 N N . GLY A 1 84 ? 1.476 -2.597 2.538 1.00 87.81 84 GLY A N 1
ATOM 654 C CA . GLY A 1 84 ? 2.270 -3.781 2.857 1.00 87.81 84 GLY A CA 1
ATOM 655 C C . GLY A 1 84 ? 2.836 -4.451 1.604 1.00 87.81 84 GLY A C 1
ATOM 656 O O . GLY A 1 84 ? 2.366 -4.182 0.501 1.00 87.81 84 GLY A O 1
ATOM 657 N N . GLU A 1 85 ? 3.834 -5.321 1.774 1.00 86.06 85 GLU A N 1
ATOM 658 C CA . GLU A 1 85 ? 4.380 -6.160 0.688 1.00 86.06 85 GLU A CA 1
ATOM 659 C C . GLU A 1 85 ? 3.775 -7.571 0.704 1.00 86.06 85 GLU A C 1
ATOM 661 O O . GLU A 1 85 ? 3.759 -8.263 -0.312 1.00 86.06 85 GLU A O 1
ATOM 666 N N . THR A 1 86 ? 3.253 -7.996 1.857 1.00 89.44 86 THR A N 1
ATOM 667 C CA . THR A 1 86 ? 2.619 -9.300 2.060 1.00 89.44 86 THR A CA 1
ATOM 668 C C . THR A 1 86 ? 1.145 -9.156 2.434 1.00 89.44 86 THR A C 1
ATOM 670 O O . THR A 1 86 ? 0.689 -8.099 2.875 1.00 89.44 86 THR A O 1
ATOM 673 N N . ILE A 1 87 ? 0.382 -10.242 2.297 1.00 89.50 87 ILE A N 1
ATOM 674 C CA . ILE A 1 87 ? -1.032 -10.287 2.701 1.00 89.50 87 ILE A CA 1
ATOM 675 C C . ILE A 1 87 ? -1.184 -9.943 4.191 1.00 89.50 87 ILE A C 1
ATOM 677 O O . ILE A 1 87 ? -2.131 -9.265 4.588 1.00 89.50 87 ILE A O 1
ATOM 681 N N . GLU A 1 88 ? -0.250 -10.403 5.015 1.00 90.62 88 GLU A N 1
ATOM 682 C CA . GLU A 1 88 ? -0.211 -10.200 6.458 1.00 90.62 88 GLU A CA 1
ATOM 683 C C . GLU A 1 88 ? 0.021 -8.728 6.812 1.00 90.62 88 GLU A C 1
ATOM 685 O O . GLU A 1 88 ? -0.643 -8.203 7.706 1.00 90.62 88 GLU A O 1
ATOM 690 N N . ASP A 1 89 ? 0.905 -8.045 6.083 1.00 89.19 89 ASP A N 1
ATOM 691 C CA . ASP A 1 89 ? 1.134 -6.609 6.259 1.00 89.19 89 ASP A CA 1
ATOM 692 C C . ASP A 1 89 ? -0.118 -5.802 5.905 1.00 89.19 89 ASP A C 1
ATOM 694 O O . ASP A 1 89 ? -0.521 -4.920 6.664 1.00 89.19 89 ASP A O 1
ATOM 698 N N . VAL A 1 90 ? -0.790 -6.153 4.801 1.00 90.25 90 VAL A N 1
ATOM 699 C CA . VAL A 1 90 ? -2.023 -5.471 4.378 1.00 90.25 90 VAL A CA 1
ATOM 700 C C . VAL A 1 90 ? -3.140 -5.667 5.404 1.00 90.25 90 VAL A C 1
ATOM 702 O O . VAL A 1 90 ? -3.859 -4.716 5.711 1.00 90.25 90 VAL A O 1
ATOM 705 N N . LYS A 1 91 ? -3.264 -6.863 5.996 1.00 90.00 91 LYS A N 1
ATOM 706 C CA . LYS A 1 91 ? -4.219 -7.117 7.090 1.00 90.00 91 LYS A CA 1
ATOM 707 C C . LYS A 1 91 ? -3.946 -6.237 8.306 1.00 90.00 91 LYS A C 1
ATOM 709 O O . LYS A 1 91 ? -4.869 -5.581 8.780 1.00 90.00 91 LYS A O 1
ATOM 714 N N . LYS A 1 92 ? -2.689 -6.163 8.759 1.00 89.25 92 LYS A N 1
ATOM 715 C CA . LYS A 1 92 ? -2.289 -5.302 9.887 1.00 89.25 92 LYS A CA 1
ATOM 716 C C . LYS A 1 92 ? -2.559 -3.829 9.603 1.00 89.25 92 LYS A C 1
ATOM 718 O O . LYS A 1 92 ? -3.052 -3.107 10.466 1.00 89.25 92 LYS A O 1
ATOM 723 N N . THR A 1 93 ? -2.262 -3.373 8.386 1.00 88.00 93 THR A N 1
ATOM 724 C CA . THR A 1 93 ? -2.596 -2.008 7.969 1.00 88.00 93 THR A CA 1
ATOM 725 C C . THR A 1 93 ? -4.100 -1.780 8.019 1.00 88.00 93 THR A C 1
ATOM 727 O O . THR A 1 93 ?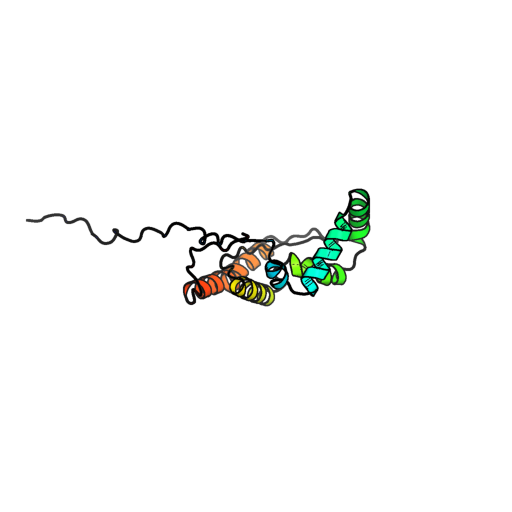 -4.541 -0.743 8.505 1.00 88.00 93 THR A O 1
ATOM 730 N N . GLY A 1 94 ? -4.885 -2.759 7.578 1.00 86.44 94 GLY A N 1
ATOM 731 C CA . GLY A 1 94 ? -6.334 -2.716 7.660 1.00 86.44 94 GLY A CA 1
ATOM 732 C C . GLY A 1 94 ? -6.879 -2.588 9.072 1.00 86.44 94 GLY A C 1
ATOM 733 O O . GLY A 1 94 ? -7.699 -1.712 9.324 1.00 86.44 94 GLY A O 1
ATOM 734 N N . GLU A 1 95 ? -6.383 -3.407 9.996 1.00 86.56 95 GLU A N 1
ATOM 735 C CA . GLU A 1 95 ? -6.734 -3.340 11.419 1.00 86.56 95 GLU A CA 1
ATOM 736 C C . GLU A 1 95 ? -6.417 -1.957 12.000 1.00 86.56 95 GLU A C 1
ATOM 738 O O . GLU A 1 95 ? -7.296 -1.310 12.568 1.00 86.56 95 GLU A O 1
ATOM 743 N N . ARG A 1 96 ? -5.212 -1.436 11.740 1.00 83.69 96 ARG A N 1
ATOM 744 C CA . ARG A 1 96 ? -4.795 -0.090 12.164 1.00 83.69 96 ARG A CA 1
ATOM 745 C C . ARG A 1 96 ? -5.692 1.020 11.603 1.00 83.69 96 ARG A C 1
ATOM 747 O O . ARG A 1 96 ? -5.940 2.018 12.277 1.00 83.69 96 ARG A O 1
ATOM 754 N N . LEU A 1 97 ? -6.162 0.895 10.361 1.00 82.00 97 LEU A N 1
ATOM 755 C CA . LEU A 1 97 ? -7.088 1.863 9.763 1.00 82.00 97 LEU A CA 1
ATOM 756 C C . LEU A 1 97 ? -8.477 1.773 10.411 1.00 82.00 97 LEU A C 1
ATOM 758 O O . LEU A 1 97 ? -9.065 2.804 10.742 1.00 82.00 97 LEU A O 1
ATOM 762 N N . THR A 1 98 ? -8.963 0.563 10.684 1.00 82.31 98 THR A N 1
ATOM 763 C CA . THR A 1 98 ? -10.228 0.341 11.397 1.00 82.31 98 THR A CA 1
ATOM 764 C C . THR A 1 98 ? -10.193 0.887 12.824 1.00 82.31 98 THR A C 1
ATOM 766 O O . THR A 1 98 ? -11.148 1.540 13.241 1.00 82.31 98 THR A O 1
ATOM 769 N N . GLU A 1 99 ? -9.081 0.736 13.551 1.00 81.81 99 GLU A N 1
ATOM 770 C CA . GLU A 1 99 ? -8.876 1.367 14.869 1.00 81.81 99 GLU A CA 1
ATOM 771 C C . GLU A 1 99 ? -9.003 2.898 14.811 1.00 81.81 99 GLU A C 1
ATOM 773 O O . GLU A 1 99 ? -9.490 3.532 15.748 1.00 81.81 99 GLU A O 1
ATOM 778 N N . ARG A 1 100 ? -8.633 3.504 13.677 1.00 74.88 100 ARG A N 1
ATOM 779 C CA . ARG A 1 100 ? -8.789 4.944 13.413 1.00 74.88 100 ARG A CA 1
ATOM 780 C C . ARG A 1 100 ? -10.196 5.328 12.937 1.00 74.88 100 ARG A C 1
ATOM 782 O O . ARG A 1 100 ? -10.443 6.496 12.645 1.00 74.88 100 ARG A O 1
ATOM 789 N N . GLY A 1 101 ? -11.125 4.375 12.879 1.00 73.81 101 GLY A N 1
ATOM 790 C CA . GLY A 1 101 ? -12.502 4.569 12.425 1.00 73.81 101 GLY A CA 1
ATOM 791 C C . GLY A 1 101 ? -12.677 4.527 10.907 1.00 73.81 101 GLY A C 1
ATOM 792 O O . GLY A 1 101 ? -13.730 4.924 10.413 1.00 73.81 101 GLY A O 1
ATOM 793 N N . ILE A 1 102 ? -11.665 4.070 10.167 1.00 76.88 102 ILE A N 1
ATOM 794 C CA . ILE A 1 102 ? -11.696 3.935 8.711 1.00 76.88 102 ILE A CA 1
ATOM 795 C C . ILE A 1 102 ? -12.085 2.494 8.380 1.00 76.88 102 ILE A C 1
ATOM 797 O O . ILE A 1 102 ? -11.277 1.571 8.470 1.00 76.88 102 ILE A O 1
ATOM 801 N N . ASN A 1 103 ? -13.347 2.311 8.006 1.00 77.38 103 ASN A N 1
ATOM 802 C CA . ASN A 1 103 ? -13.931 0.988 7.765 1.00 77.38 103 ASN A CA 1
ATOM 803 C C . ASN A 1 103 ? -13.959 0.599 6.280 1.00 77.38 103 ASN A C 1
ATOM 805 O O . ASN A 1 103 ? -14.122 -0.571 5.945 1.00 77.38 103 ASN A O 1
ATOM 809 N N . ASN A 1 104 ? -13.809 1.579 5.386 1.00 77.31 104 ASN A N 1
ATOM 810 C CA . ASN A 1 104 ? -13.760 1.349 3.949 1.00 77.31 104 ASN A CA 1
ATOM 811 C C . ASN A 1 104 ? -12.312 1.149 3.511 1.00 77.31 104 ASN A C 1
ATOM 813 O O . ASN A 1 104 ? -11.449 1.979 3.796 1.00 77.31 104 ASN A O 1
ATOM 817 N N . MET A 1 105 ? -12.061 0.068 2.777 1.00 81.44 105 MET A N 1
ATOM 818 C CA . MET A 1 105 ? -10.734 -0.280 2.289 1.00 81.44 105 MET A CA 1
ATOM 819 C C . MET A 1 105 ? -10.767 -0.563 0.793 1.00 81.44 105 MET A C 1
ATOM 821 O O . MET A 1 105 ? -11.546 -1.388 0.321 1.00 81.44 105 MET A O 1
ATOM 825 N N . MET A 1 106 ? -9.867 0.095 0.067 1.00 86.19 106 MET A N 1
ATOM 826 C CA . MET A 1 106 ? -9.517 -0.237 -1.308 1.00 86.19 106 MET A CA 1
ATOM 827 C C . MET A 1 106 ? -8.124 -0.862 -1.312 1.00 86.19 106 MET A C 1
ATOM 829 O O . MET A 1 106 ? -7.207 -0.342 -0.680 1.00 86.19 106 MET A O 1
ATOM 833 N N . ILE A 1 107 ? -7.966 -1.967 -2.035 1.00 90.25 107 ILE A N 1
ATOM 834 C CA . ILE A 1 107 ? -6.680 -2.644 -2.204 1.00 90.25 107 ILE A CA 1
ATOM 835 C C . ILE A 1 107 ? -6.248 -2.451 -3.655 1.00 90.25 107 ILE A C 1
ATOM 837 O O . ILE A 1 107 ? -7.012 -2.749 -4.570 1.00 90.25 107 ILE A O 1
ATOM 841 N N . SER A 1 108 ? -5.028 -1.959 -3.855 1.00 89.44 108 SER A N 1
ATOM 842 C CA . SER A 1 108 ? -4.402 -1.811 -5.168 1.00 89.44 108 SER A CA 1
ATOM 843 C C . SER A 1 108 ? -3.097 -2.593 -5.179 1.00 89.44 108 SER A C 1
ATOM 845 O O . SER A 1 108 ? -2.218 -2.330 -4.359 1.00 89.44 108 SER A O 1
ATOM 847 N N . LEU A 1 109 ? -2.973 -3.556 -6.093 1.00 89.25 109 LEU A N 1
ATOM 848 C CA . LEU A 1 109 ? -1.699 -4.215 -6.359 1.00 89.25 109 LEU A CA 1
ATOM 849 C C . LEU A 1 109 ? -0.876 -3.308 -7.274 1.00 89.25 109 LEU A C 1
ATOM 851 O O . LEU A 1 109 ? -1.196 -3.158 -8.451 1.00 89.25 109 LEU A O 1
ATOM 855 N N . THR A 1 110 ? 0.179 -2.712 -6.730 1.00 86.00 110 THR A N 1
ATOM 856 C CA . THR A 1 110 ? 1.111 -1.884 -7.498 1.00 86.00 110 THR A CA 1
ATOM 857 C C . THR A 1 110 ? 2.371 -2.689 -7.785 1.00 86.00 110 THR A C 1
ATOM 859 O O . THR A 1 110 ? 3.039 -3.149 -6.862 1.00 86.00 110 THR A O 1
ATOM 862 N N . ILE A 1 111 ? 2.699 -2.858 -9.066 1.00 79.75 111 ILE A N 1
ATOM 863 C CA . ILE A 1 111 ? 3.946 -3.484 -9.513 1.00 79.75 111 ILE A CA 1
ATOM 864 C C . ILE A 1 111 ? 4.841 -2.365 -10.042 1.00 79.75 111 ILE A C 1
ATOM 866 O O . ILE A 1 111 ? 4.569 -1.793 -11.095 1.00 79.75 111 ILE A O 1
ATOM 870 N N . GLU A 1 112 ? 5.883 -2.025 -9.285 1.00 70.81 112 GLU A N 1
ATOM 871 C CA . GLU A 1 112 ? 6.798 -0.936 -9.626 1.00 70.81 112 GLU A CA 1
ATOM 872 C C . GLU A 1 112 ? 8.073 -1.479 -10.287 1.00 70.81 112 GLU A C 1
ATOM 874 O O . GLU A 1 112 ? 8.830 -2.240 -9.685 1.00 70.81 112 GLU A O 1
ATOM 879 N N . ALA A 1 113 ? 8.357 -1.046 -11.517 1.00 66.44 113 ALA A N 1
ATOM 880 C CA . ALA A 1 113 ? 9.581 -1.387 -12.249 1.00 66.44 113 ALA A CA 1
ATOM 881 C C . ALA A 1 113 ? 10.775 -0.492 -11.845 1.00 66.44 113 ALA A C 1
ATOM 883 O O . ALA A 1 113 ? 11.523 0.002 -12.691 1.00 66.44 113 ALA A O 1
ATOM 884 N N . CYS A 1 114 ? 10.973 -0.259 -10.542 1.00 60.72 114 CYS A N 1
ATOM 885 C CA . CYS A 1 114 ? 11.999 0.660 -10.020 1.00 60.72 114 CYS A CA 1
ATOM 886 C C . CYS A 1 114 ? 13.449 0.210 -10.294 1.00 60.72 114 CYS A C 1
ATOM 888 O O . CYS A 1 114 ? 14.383 0.975 -10.075 1.00 60.72 114 CYS A O 1
ATOM 890 N N . ASN A 1 115 ? 13.649 -1.013 -10.787 1.00 61.78 115 ASN A N 1
ATOM 891 C CA . ASN A 1 115 ? 14.944 -1.584 -11.164 1.00 61.78 115 ASN A CA 1
ATOM 892 C C . ASN A 1 115 ? 15.168 -1.667 -12.689 1.00 61.78 115 ASN A C 1
ATOM 894 O O . ASN A 1 115 ? 16.136 -2.286 -13.123 1.00 61.78 115 ASN A O 1
ATOM 898 N N . GLY A 1 116 ? 14.278 -1.090 -13.505 1.00 59.00 116 GLY A N 1
ATOM 899 C CA . GLY A 1 116 ? 14.390 -1.107 -14.967 1.00 59.00 116 GLY A CA 1
ATOM 900 C C . GLY A 1 116 ? 13.968 -2.418 -15.642 1.00 59.00 116 GLY A C 1
ATOM 901 O O . GLY A 1 116 ? 14.114 -2.539 -16.858 1.00 59.00 116 GLY A O 1
ATOM 902 N N . ASN A 1 117 ? 13.431 -3.392 -14.898 1.00 64.00 117 ASN A N 1
ATOM 903 C CA . ASN A 1 117 ? 12.843 -4.599 -15.475 1.00 64.00 117 ASN A CA 1
ATOM 904 C C . ASN A 1 117 ? 11.329 -4.412 -15.667 1.00 64.00 117 ASN A C 1
ATOM 906 O O . ASN A 1 117 ? 10.576 -4.369 -14.698 1.00 64.00 117 ASN A O 1
ATOM 910 N N . ASN A 1 118 ? 10.888 -4.323 -16.923 1.00 65.25 118 ASN A N 1
ATOM 911 C CA . ASN A 1 118 ? 9.496 -4.032 -17.290 1.00 65.25 118 ASN A CA 1
ATOM 912 C C . ASN A 1 118 ? 8.643 -5.288 -17.550 1.00 65.25 118 ASN A C 1
ATOM 914 O O . ASN A 1 118 ? 7.552 -5.178 -18.108 1.00 65.25 118 ASN A O 1
ATOM 918 N N . ASN A 1 119 ? 9.122 -6.484 -17.197 1.00 71.06 119 ASN A N 1
ATOM 919 C CA . ASN A 1 119 ? 8.341 -7.704 -17.394 1.00 71.06 119 ASN A CA 1
ATOM 920 C C . ASN A 1 119 ? 7.236 -7.821 -16.340 1.00 71.06 119 ASN A C 1
ATOM 922 O O . ASN A 1 119 ? 7.480 -8.211 -15.199 1.00 71.06 119 ASN A O 1
ATOM 926 N N . VAL A 1 120 ? 6.012 -7.496 -16.750 1.00 74.75 120 VAL A N 1
ATOM 927 C CA . VAL A 1 120 ? 4.796 -7.697 -15.963 1.00 74.75 120 VAL A CA 1
ATOM 928 C C . VAL A 1 120 ? 4.103 -8.958 -16.466 1.00 74.75 120 VAL A C 1
ATOM 930 O O . VAL A 1 120 ? 3.735 -9.028 -17.635 1.00 74.75 120 VAL A O 1
ATOM 933 N N . ASP A 1 121 ? 3.914 -9.943 -15.589 1.00 85.50 121 ASP A N 1
ATOM 934 C CA . ASP A 1 121 ? 3.143 -11.152 -15.888 1.00 85.50 121 ASP A CA 1
ATOM 935 C C . ASP A 1 121 ? 1.644 -10.911 -15.608 1.00 85.50 121 ASP A C 1
ATOM 937 O O . ASP A 1 121 ? 1.254 -10.728 -14.448 1.00 85.50 121 ASP A O 1
ATOM 941 N N . PRO A 1 122 ? 0.769 -10.923 -16.632 1.00 86.38 122 PRO A N 1
ATOM 942 C CA . PRO A 1 122 ? -0.665 -10.753 -16.428 1.00 86.38 122 PRO A CA 1
ATOM 943 C C . PRO A 1 122 ? -1.289 -11.859 -15.569 1.00 86.38 122 PRO A C 1
ATOM 945 O O . PRO A 1 122 ? -2.230 -11.590 -14.822 1.00 86.38 122 PRO A O 1
ATOM 948 N N . GLN A 1 123 ? -0.782 -13.094 -15.648 1.00 90.81 123 GLN A N 1
ATOM 949 C CA . GLN A 1 123 ? -1.324 -14.208 -14.865 1.00 90.81 123 GLN A CA 1
ATOM 950 C C . GLN A 1 123 ? -1.018 -14.036 -13.382 1.00 90.81 123 GLN A C 1
ATOM 952 O O . GLN A 1 123 ? -1.901 -14.237 -12.545 1.00 90.81 123 GLN A O 1
ATOM 957 N N . PHE A 1 124 ? 0.188 -13.569 -13.058 1.00 90.00 124 PHE A N 1
ATOM 958 C CA . PHE A 1 124 ? 0.533 -13.157 -11.705 1.00 90.00 124 PHE A CA 1
ATOM 959 C C . PHE A 1 124 ? -0.461 -12.120 -11.163 1.00 90.00 124 PHE A C 1
ATOM 961 O O . PHE A 1 124 ? -1.037 -12.348 -10.099 1.00 90.00 124 PHE A O 1
ATOM 968 N N . ILE A 1 125 ? -0.755 -11.051 -11.917 1.00 90.00 125 ILE A N 1
ATOM 969 C CA . ILE A 1 125 ? -1.720 -10.016 -11.497 1.00 90.00 125 ILE A CA 1
ATOM 970 C C . ILE A 1 125 ? -3.089 -10.625 -11.195 1.00 90.00 125 ILE A C 1
ATOM 972 O O . ILE A 1 125 ? -3.669 -10.346 -10.143 1.00 90.00 125 ILE A O 1
ATOM 976 N N . VAL A 1 126 ? -3.615 -11.461 -12.094 1.00 92.69 126 VAL A N 1
ATOM 977 C CA . VAL A 1 126 ? -4.929 -12.094 -11.906 1.00 92.69 126 VAL A CA 1
ATOM 978 C C . VAL A 1 126 ? -4.927 -12.979 -10.660 1.00 92.69 126 VAL A C 1
ATOM 980 O O . VAL A 1 126 ? -5.843 -12.887 -9.840 1.00 92.69 126 VAL A O 1
ATOM 983 N N . SER A 1 127 ? -3.886 -13.794 -10.484 1.00 94.50 127 SER A N 1
ATOM 984 C CA . SER A 1 127 ? -3.767 -14.712 -9.350 1.00 94.50 127 SER A CA 1
ATOM 985 C C . SER A 1 127 ? -3.676 -13.975 -8.008 1.00 94.50 127 SER A C 1
ATOM 987 O O . SER A 1 127 ? -4.405 -14.307 -7.072 1.00 94.50 127 SER A O 1
ATOM 989 N N . GLU A 1 128 ? -2.876 -12.909 -7.924 1.00 92.19 128 GLU A N 1
ATOM 990 C CA . GLU A 1 128 ? -2.752 -12.088 -6.719 1.00 92.19 128 GLU A CA 1
ATOM 991 C C . GLU A 1 128 ? -4.019 -11.266 -6.456 1.00 92.19 128 GLU A C 1
ATOM 993 O O . GLU A 1 128 ? -4.423 -11.097 -5.305 1.00 92.19 128 GLU A O 1
ATOM 998 N N . THR A 1 129 ? -4.728 -10.838 -7.504 1.00 91.81 129 THR A N 1
ATOM 999 C CA . THR A 1 129 ? -6.042 -10.189 -7.362 1.00 91.81 129 THR A CA 1
ATOM 1000 C C . THR A 1 129 ? -7.071 -11.143 -6.752 1.00 91.81 129 THR A C 1
ATOM 1002 O O . THR A 1 129 ? -7.766 -10.795 -5.799 1.00 91.81 129 THR A O 1
ATOM 1005 N N . GLN A 1 130 ? -7.156 -12.383 -7.241 1.00 93.81 130 GLN A N 1
ATOM 1006 C CA . GLN A 1 130 ? -8.050 -13.390 -6.658 1.00 93.81 130 GLN A CA 1
ATOM 1007 C C . GLN A 1 130 ? -7.664 -13.716 -5.210 1.00 93.81 130 GLN A C 1
ATOM 1009 O O . GLN A 1 130 ? -8.524 -13.838 -4.330 1.00 93.81 130 GLN A O 1
ATOM 1014 N N . ARG A 1 131 ? -6.358 -13.824 -4.949 1.00 94.69 131 ARG A N 1
ATOM 1015 C CA . ARG A 1 131 ? -5.806 -14.082 -3.620 1.00 94.69 131 ARG A CA 1
ATOM 1016 C C . ARG A 1 131 ? -6.130 -12.953 -2.640 1.00 94.69 131 ARG A C 1
ATOM 1018 O O . ARG A 1 131 ? -6.500 -13.255 -1.504 1.00 94.69 131 ARG A O 1
ATOM 1025 N N . SER A 1 132 ? -6.031 -11.688 -3.048 1.00 92.69 132 SER A N 1
ATOM 1026 C CA . SER A 1 132 ? -6.323 -10.530 -2.192 1.00 92.69 132 SER A CA 1
ATOM 1027 C C . SER A 1 132 ? -7.813 -10.428 -1.856 1.00 92.69 132 SER A C 1
ATOM 1029 O O . SER A 1 132 ? -8.162 -10.201 -0.696 1.00 92.69 132 SER A O 1
ATOM 1031 N N . ILE A 1 133 ? -8.699 -10.719 -2.815 1.00 92.69 133 ILE A N 1
ATOM 1032 C CA . ILE A 1 133 ? -10.147 -10.800 -2.573 1.00 92.69 133 ILE A CA 1
ATOM 1033 C C . ILE A 1 133 ? -10.451 -11.860 -1.511 1.00 92.69 133 ILE A C 1
ATOM 1035 O O . ILE A 1 133 ? -11.116 -11.575 -0.512 1.00 92.69 133 ILE A O 1
ATOM 1039 N N . LYS A 1 134 ? -9.937 -13.081 -1.706 1.00 95.38 134 LYS A N 1
ATOM 1040 C CA . LYS A 1 134 ? -10.221 -14.225 -0.832 1.00 95.38 134 LYS A CA 1
ATOM 1041 C C . LYS A 1 134 ? -9.659 -14.042 0.576 1.00 95.38 134 LYS A C 1
ATOM 1043 O O . LYS A 1 134 ? -10.327 -14.383 1.548 1.00 95.38 134 LYS A O 1
ATOM 1048 N N . ASN A 1 135 ? -8.430 -13.544 0.683 1.00 93.75 135 ASN A N 1
ATOM 1049 C CA . ASN A 1 135 ? -7.688 -13.567 1.941 1.00 93.75 135 ASN A CA 1
ATOM 1050 C C . ASN A 1 135 ? -7.715 -12.244 2.706 1.00 93.75 135 ASN A C 1
ATOM 1052 O O . ASN A 1 135 ? -7.416 -12.268 3.899 1.00 93.75 135 ASN A O 1
ATOM 1056 N N . ILE A 1 136 ? -8.043 -11.121 2.061 1.00 91.12 136 ILE A N 1
ATOM 1057 C CA . ILE A 1 136 ? -8.068 -9.797 2.698 1.00 91.12 136 ILE A CA 1
ATOM 1058 C C . ILE A 1 136 ? -9.471 -9.209 2.641 1.00 91.12 136 ILE A C 1
ATOM 1060 O O . ILE A 1 136 ? -10.082 -9.026 3.690 1.00 91.12 136 ILE A O 1
ATOM 1064 N N . LEU A 1 137 ? -9.990 -8.943 1.438 1.00 89.25 137 LEU A N 1
ATOM 1065 C CA . LEU A 1 137 ? -11.196 -8.129 1.277 1.00 89.25 137 LEU A CA 1
ATOM 1066 C C . LEU A 1 137 ? -12.417 -8.790 1.922 1.00 89.25 137 LEU A C 1
ATOM 1068 O O . LEU A 1 137 ? -13.061 -8.183 2.772 1.00 89.25 137 LEU A O 1
ATOM 1072 N N . ILE A 1 138 ? -12.698 -10.053 1.581 1.00 91.56 138 ILE A N 1
ATOM 1073 C CA . ILE A 1 138 ? -13.853 -10.775 2.132 1.00 91.56 138 ILE A CA 1
ATOM 1074 C C . ILE A 1 138 ? -13.759 -10.894 3.667 1.00 91.56 138 ILE A C 1
ATOM 1076 O O . ILE A 1 138 ? -14.710 -10.488 4.341 1.00 91.56 138 ILE A O 1
ATOM 1080 N N . PRO A 1 139 ? -12.652 -11.393 4.263 1.00 90.62 139 PRO A N 1
ATOM 1081 C CA . PRO A 1 139 ? -12.528 -11.470 5.719 1.00 90.62 139 PRO A CA 1
ATOM 1082 C C . PRO A 1 139 ? -12.642 -10.112 6.418 1.00 90.62 139 PRO A C 1
ATOM 1084 O O . PRO A 1 139 ? -13.303 -10.021 7.452 1.00 90.62 139 PRO A O 1
ATOM 1087 N N . HIS A 1 140 ? -12.040 -9.062 5.853 1.00 87.00 140 HIS A N 1
ATOM 1088 C CA . HIS A 1 140 ? -12.090 -7.715 6.415 1.00 87.00 140 HIS A CA 1
ATOM 1089 C C . HIS A 1 140 ? -13.519 -7.164 6.414 1.00 87.00 140 HIS A C 1
ATOM 1091 O O . HIS A 1 140 ? -14.027 -6.783 7.466 1.00 87.00 140 HIS A O 1
ATOM 1097 N N . THR A 1 141 ? -14.210 -7.212 5.271 1.00 86.50 141 THR A N 1
ATOM 1098 C CA . THR A 1 141 ? -15.603 -6.759 5.158 1.00 86.50 141 THR A CA 1
ATOM 1099 C C . THR A 1 141 ? -16.518 -7.516 6.119 1.00 86.50 141 THR A C 1
ATOM 1101 O O . THR A 1 141 ? -17.329 -6.905 6.812 1.00 86.50 141 THR A O 1
ATOM 1104 N N . VAL A 1 142 ? -16.369 -8.842 6.225 1.00 89.31 142 VAL A N 1
ATOM 1105 C CA . VAL A 1 142 ? -17.154 -9.645 7.175 1.00 89.31 142 VAL A CA 1
ATOM 1106 C C . VAL A 1 142 ? -16.852 -9.255 8.625 1.00 89.31 142 VAL A C 1
ATOM 1108 O O . VAL A 1 142 ? -17.780 -9.188 9.430 1.00 89.31 142 VAL A O 1
ATOM 1111 N N . SER A 1 143 ? -15.589 -8.987 8.969 1.00 85.94 143 SER A N 1
ATOM 1112 C CA . SER A 1 143 ? -15.193 -8.548 10.313 1.00 85.94 143 SER A CA 1
ATOM 1113 C C . SER A 1 143 ? -15.820 -7.201 10.683 1.00 85.94 143 SER A C 1
ATOM 1115 O O . SER A 1 143 ? -16.437 -7.088 11.741 1.00 85.94 143 SER A O 1
ATOM 1117 N N . VAL A 1 144 ? -15.747 -6.217 9.780 1.00 80.75 144 VAL A N 1
ATOM 1118 C CA . VAL A 1 144 ? -16.328 -4.876 9.962 1.00 80.75 144 VAL A CA 1
ATOM 1119 C C . VAL A 1 144 ? -17.849 -4.945 10.137 1.00 80.75 144 VAL A C 1
ATOM 1121 O O . VAL A 1 144 ? -18.397 -4.284 11.015 1.00 80.75 144 VAL A O 1
ATOM 1124 N N . ILE A 1 145 ? -18.538 -5.781 9.351 1.00 83.31 145 ILE A N 1
ATOM 1125 C CA . ILE A 1 145 ? -19.996 -5.967 9.460 1.00 83.31 145 ILE A CA 1
ATOM 1126 C C . ILE A 1 145 ? -20.384 -6.652 10.778 1.00 83.31 145 ILE A C 1
ATOM 1128 O O . ILE A 1 145 ? -21.413 -6.312 11.359 1.00 83.31 145 ILE A O 1
ATOM 1132 N N . LYS A 1 146 ? -19.604 -7.640 11.238 1.00 84.62 146 LYS A N 1
ATOM 1133 C CA . LYS A 1 146 ? -19.900 -8.394 12.470 1.00 84.62 146 LYS A CA 1
ATOM 1134 C C . LYS A 1 146 ? -19.576 -7.618 13.741 1.00 84.62 146 LYS A C 1
ATOM 1136 O O . LYS A 1 146 ? -20.268 -7.802 14.737 1.00 84.62 146 LYS A O 1
ATOM 1141 N N . ASN A 1 147 ? -18.556 -6.764 13.701 1.00 77.25 147 ASN A N 1
ATOM 1142 C CA . ASN A 1 147 ? -18.101 -5.969 14.837 1.00 77.25 147 ASN A CA 1
ATOM 1143 C C . ASN A 1 147 ? -18.177 -4.465 14.521 1.00 77.25 147 ASN A C 1
ATOM 1145 O O . ASN A 1 147 ? -17.140 -3.795 14.494 1.00 77.25 147 ASN A O 1
ATOM 1149 N N . PRO A 1 148 ? -19.376 -3.909 14.267 1.00 66.50 148 PRO A N 1
ATOM 1150 C CA . PRO A 1 148 ? -19.515 -2.496 13.961 1.00 66.50 148 PRO A CA 1
ATOM 1151 C C . PRO A 1 148 ? -19.272 -1.684 15.240 1.00 66.50 148 PRO A C 1
ATOM 1153 O O . PRO A 1 148 ? -20.176 -1.457 16.038 1.00 66.50 148 PRO A O 1
ATOM 1156 N N . GLY A 1 149 ? -18.026 -1.256 15.463 1.00 62.03 149 GLY A N 1
ATOM 1157 C CA . GLY A 1 149 ? -17.669 -0.390 16.596 1.00 62.03 149 GLY A CA 1
ATOM 1158 C C . GLY A 1 149 ? -18.344 0.991 16.543 1.00 62.03 149 GLY A C 1
ATOM 1159 O O . GLY A 1 149 ? -18.437 1.672 17.562 1.00 62.03 149 GLY A O 1
ATOM 1160 N N . LYS A 1 150 ? -18.825 1.400 15.359 1.00 65.19 150 LYS A N 1
ATOM 1161 C CA . LYS A 1 150 ? -19.661 2.578 15.056 1.00 65.19 150 LYS A CA 1
ATOM 1162 C C . LYS A 1 150 ? -20.603 2.226 13.893 1.00 65.19 150 LYS A C 1
ATOM 1164 O O . LYS A 1 150 ? -20.398 1.198 13.248 1.00 65.19 150 LYS A O 1
ATOM 1169 N N . ASP A 1 151 ? -21.614 3.056 13.615 1.00 67.81 151 ASP A N 1
ATOM 1170 C CA . ASP A 1 151 ? -22.479 2.867 12.436 1.00 67.81 151 ASP A CA 1
ATOM 1171 C C . ASP A 1 151 ? -21.619 2.773 11.167 1.00 67.81 151 ASP A C 1
ATOM 1173 O O . ASP A 1 151 ? -20.831 3.665 10.860 1.00 67.81 151 ASP A O 1
ATOM 1177 N N . ILE A 1 152 ? -21.754 1.658 10.453 1.00 64.88 152 ILE A N 1
ATOM 1178 C CA . ILE A 1 152 ? -20.984 1.332 9.248 1.00 64.88 152 ILE A CA 1
ATOM 1179 C C . ILE A 1 152 ? -21.236 2.319 8.102 1.00 64.88 152 ILE A C 1
ATOM 1181 O O . ILE A 1 152 ? -20.422 2.408 7.188 1.00 64.88 152 ILE A O 1
ATOM 1185 N N . ASN A 1 153 ? -22.346 3.063 8.154 1.00 68.50 153 ASN A N 1
ATOM 1186 C CA . ASN A 1 153 ? -22.702 4.079 7.165 1.00 68.50 153 ASN A CA 1
ATOM 1187 C C . ASN A 1 153 ? -22.157 5.473 7.520 1.00 68.50 153 ASN A C 1
ATOM 1189 O O . ASN A 1 153 ? -22.339 6.409 6.738 1.00 68.50 153 ASN A O 1
ATOM 1193 N N . LEU A 1 154 ? -21.495 5.625 8.678 1.00 64.62 154 LEU A N 1
ATOM 1194 C CA . LEU A 1 154 ? -20.818 6.862 9.060 1.00 64.62 154 LEU A CA 1
ATOM 1195 C C . LEU A 1 154 ? -19.473 6.969 8.345 1.00 64.62 154 LEU A C 1
ATOM 1197 O O . LEU A 1 154 ? -18.569 6.157 8.544 1.00 64.62 154 LEU A O 1
ATOM 1201 N N . ILE A 1 155 ? -19.318 8.040 7.573 1.00 62.50 155 ILE A N 1
ATOM 1202 C CA . ILE A 1 155 ? -18.032 8.429 6.994 1.00 62.50 155 ILE A CA 1
ATOM 1203 C C . ILE A 1 155 ? -17.298 9.298 8.033 1.00 62.50 155 ILE A C 1
ATOM 1205 O O . ILE A 1 155 ? -17.841 10.336 8.435 1.00 62.50 155 ILE A O 1
ATOM 1209 N N . PRO A 1 156 ? -16.108 8.891 8.520 1.00 60.62 156 PRO A N 1
ATOM 1210 C CA . PRO A 1 156 ? -15.345 9.667 9.496 1.00 60.62 156 PRO A CA 1
ATOM 1211 C C . PRO A 1 156 ? -14.873 11.007 8.908 1.00 60.62 156 PRO A C 1
ATOM 1213 O O . PRO A 1 156 ? -14.631 11.129 7.709 1.00 60.62 156 PRO A O 1
ATOM 1216 N N . ALA A 1 157 ? -14.713 12.023 9.762 1.00 53.28 157 ALA A N 1
ATOM 1217 C CA . ALA A 1 157 ? -14.208 13.329 9.341 1.00 53.28 157 ALA A CA 1
ATOM 1218 C C . ALA A 1 157 ? -12.737 13.237 8.891 1.00 53.28 157 ALA A C 1
ATOM 1220 O O . ALA A 1 157 ? -11.903 12.704 9.623 1.00 53.28 157 ALA A O 1
ATOM 1221 N N . GLY A 1 158 ? -12.416 13.798 7.720 1.00 49.91 158 GLY A N 1
ATOM 1222 C CA . GLY A 1 158 ? -11.058 13.793 7.156 1.00 49.91 158 GLY A CA 1
ATOM 1223 C C . GLY A 1 158 ? -10.803 12.738 6.073 1.00 49.91 158 GLY A C 1
ATOM 1224 O O . GLY A 1 158 ? -9.664 12.629 5.624 1.00 49.91 158 GLY A O 1
ATOM 1225 N N . TYR A 1 159 ? -11.840 12.000 5.660 1.00 44.22 159 TYR A N 1
ATOM 1226 C CA . TYR A 1 159 ? -11.950 11.424 4.314 1.00 44.22 159 TYR A CA 1
ATOM 1227 C C . TYR A 1 159 ? -12.630 12.409 3.360 1.00 44.22 159 TYR A C 1
ATOM 1229 O O . TYR A 1 159 ? -13.497 13.180 3.840 1.00 44.22 159 TYR A O 1
#

Radius of gyration: 22.61 Å; chains: 1; bounding box: 84×43×36 Å

Sequence (159 aa):
MSSNKPNSYLANKSAATPHLAPREKHT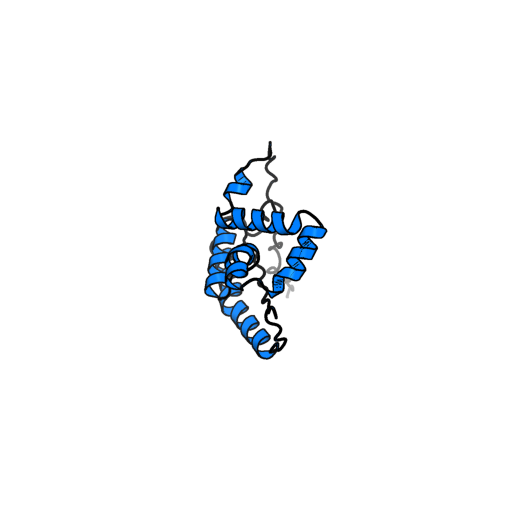GLKADFLKQFTISELISFMFMGLCTINKPVLQLCIKLFPYVPMPVIKALIYKVYCGGETIEDVKKTGERLTERGINNMMISLTIEACNGNNNVDPQFIVSETQRSIKNILIPHTVSVIKNPGKDINLIPAGY

Secondary structure (DSSP, 8-state):
-------TTSS--PPPPPEEPP-----S--GGGGGGS-HHHHHHHHHHHHHTSSHHHHHHHHHHGGGS-HHHHIIIIIHHH-S-SSHHHHHHHHHHHHHTT------------TTS-----HHHHHHHHHHHIIIIIHHHHHHHHHS-SS-TTEEPTT-

Foldseek 3Di:
DDDDDPDPPPPDDDPPAQDEDPPDPPPDPPCVVVVLDDPQQVVLVVVVCVCPVDDVSVVVCVVCQLVDDPVVCCSRPCVPPPQDPDLVSVQVSLVSCVVVVNLDDDDDDDDDPSVVDPDDDPVVVVVVVVVCCVRPVVVSNVVCVVCVPDPPSYDDPPD